Protein AF-A0A2P8DBH0-F1 (afdb_monomer_lite)

Organism: NCBI:txid1434707

Structure (mmCIF, N/CA/C/O backbone):
data_AF-A0A2P8DBH0-F1
#
_entry.id   AF-A0A2P8DBH0-F1
#
loop_
_atom_site.group_PDB
_atom_site.id
_atom_site.type_symbol
_atom_site.label_atom_id
_atom_site.label_alt_id
_atom_site.label_comp_id
_atom_site.label_asym_id
_atom_site.label_entity_id
_atom_site.label_seq_id
_atom_site.pdbx_PDB_ins_code
_atom_site.Cartn_x
_atom_site.Cartn_y
_atom_site.Cartn_z
_atom_site.occupancy
_atom_site.B_iso_or_equiv
_atom_site.auth_seq_id
_atom_site.auth_comp_id
_atom_site.auth_asym_id
_atom_site.auth_atom_id
_atom_site.pdbx_PDB_model_num
ATOM 1 N N . MET A 1 1 ? -21.046 -1.136 16.269 1.00 61.91 1 MET A N 1
ATOM 2 C CA . MET A 1 1 ? -20.871 0.325 16.460 1.00 61.91 1 MET A CA 1
ATOM 3 C C . MET A 1 1 ? -21.433 1.018 15.219 1.00 61.91 1 MET A C 1
ATOM 5 O O . MET A 1 1 ? -22.013 0.324 14.396 1.00 61.91 1 MET A O 1
ATOM 9 N N . ALA A 1 2 ? -21.383 2.347 15.083 1.00 77.12 2 ALA A N 1
ATOM 10 C CA . ALA A 1 2 ? -21.772 2.971 13.812 1.00 77.12 2 ALA A CA 1
ATOM 11 C C . ALA A 1 2 ? -20.607 2.856 12.820 1.00 77.12 2 ALA A C 1
ATOM 13 O O . ALA A 1 2 ? -19.476 3.164 13.187 1.00 77.12 2 ALA A O 1
ATOM 14 N N . THR A 1 3 ? -20.873 2.413 11.591 1.00 84.75 3 THR A N 1
ATOM 15 C CA . THR A 1 3 ? -19.857 2.336 10.535 1.00 84.75 3 THR A CA 1
ATOM 16 C C . THR A 1 3 ? -19.404 3.740 10.132 1.00 84.75 3 THR A C 1
ATOM 18 O O . THR A 1 3 ? -20.224 4.645 9.966 1.00 84.75 3 THR A O 1
ATOM 21 N N . GLN A 1 4 ? -18.097 3.916 9.976 1.00 89.94 4 GLN A N 1
ATOM 22 C CA . GLN A 1 4 ? -17.443 5.167 9.611 1.00 89.94 4 GLN A CA 1
ATOM 23 C C . GLN A 1 4 ? -16.652 4.985 8.315 1.00 89.94 4 GLN A C 1
ATOM 25 O O . GLN A 1 4 ? -16.355 3.863 7.899 1.00 89.94 4 GLN A O 1
ATOM 30 N N . TRP A 1 5 ? -16.310 6.097 7.670 1.00 90.94 5 TRP A N 1
ATOM 31 C CA . TRP A 1 5 ? -15.462 6.090 6.486 1.00 90.94 5 TRP A CA 1
ATOM 32 C C . TRP A 1 5 ? -14.021 6.395 6.868 1.00 90.94 5 TRP A C 1
ATOM 34 O O . TRP A 1 5 ? -13.747 7.292 7.663 1.00 90.94 5 TRP A O 1
ATOM 44 N N . PHE A 1 6 ? -13.103 5.656 6.264 1.00 91.62 6 PHE A N 1
ATOM 45 C CA . PHE A 1 6 ? -11.673 5.860 6.400 1.00 91.62 6 PHE A CA 1
ATOM 46 C C . PHE A 1 6 ? -11.060 6.015 5.016 1.00 91.62 6 PHE A C 1
ATOM 48 O O . PHE A 1 6 ? -11.374 5.254 4.098 1.00 91.62 6 PHE A O 1
ATOM 55 N N . LEU A 1 7 ? -10.162 6.984 4.879 1.00 91.81 7 LEU A N 1
ATOM 56 C CA . LEU A 1 7 ? -9.338 7.158 3.694 1.00 91.81 7 LEU A CA 1
ATOM 57 C C . LEU A 1 7 ? -7.997 6.459 3.904 1.00 91.81 7 LEU A C 1
ATOM 59 O O . LEU A 1 7 ? -7.323 6.695 4.910 1.00 91.81 7 LEU A O 1
ATOM 63 N N . SER A 1 8 ? -7.602 5.632 2.940 1.00 93.12 8 SER A N 1
ATOM 64 C CA . SER A 1 8 ? -6.314 4.947 2.924 1.00 93.12 8 SER A CA 1
ATOM 65 C C . SER A 1 8 ? -5.534 5.253 1.648 1.00 93.12 8 SER A C 1
ATOM 67 O O . SER A 1 8 ? -6.108 5.316 0.561 1.00 93.12 8 SER A O 1
ATOM 69 N N . GLU A 1 9 ? -4.219 5.423 1.787 1.00 94.06 9 GLU A N 1
ATOM 70 C CA . GLU A 1 9 ? -3.276 5.506 0.669 1.00 94.06 9 GLU A CA 1
ATOM 71 C C . GLU A 1 9 ? -2.555 4.169 0.506 1.00 94.06 9 GLU A C 1
ATOM 73 O O . GLU A 1 9 ? -1.735 3.790 1.342 1.00 94.06 9 GLU A O 1
ATOM 78 N N . LEU A 1 10 ? -2.855 3.457 -0.575 1.00 95.44 10 LEU A N 1
ATOM 79 C CA . LEU A 1 10 ? -2.182 2.219 -0.948 1.00 95.44 10 LEU A CA 1
ATOM 80 C C . LEU A 1 10 ? -1.011 2.557 -1.866 1.00 95.44 10 LEU A C 1
ATOM 82 O O . LEU A 1 10 ? -1.190 3.262 -2.859 1.00 95.44 10 LEU A O 1
ATOM 86 N N . ILE A 1 11 ? 0.181 2.062 -1.546 1.00 95.62 11 ILE A N 1
ATOM 87 C CA . ILE A 1 11 ? 1.393 2.362 -2.306 1.00 95.62 11 ILE A CA 1
ATOM 88 C C . ILE A 1 11 ? 1.899 1.083 -2.957 1.00 95.62 11 ILE A C 1
ATOM 90 O O . ILE A 1 11 ? 2.116 0.068 -2.294 1.00 95.62 11 ILE A O 1
ATOM 94 N N . PHE A 1 12 ? 2.131 1.156 -4.261 1.00 94.81 12 PHE A N 1
ATOM 95 C CA . PHE A 1 12 ? 2.665 0.078 -5.080 1.00 94.81 12 PHE A CA 1
ATOM 96 C C . PHE A 1 12 ? 3.985 0.508 -5.698 1.00 94.81 12 PHE A C 1
ATOM 98 O O . PHE A 1 12 ? 4.144 1.659 -6.104 1.00 94.81 12 PHE A O 1
ATOM 105 N N . ARG A 1 13 ? 4.931 -0.419 -5.794 1.00 93.88 13 ARG A N 1
ATOM 106 C CA . ARG A 1 13 ? 6.203 -0.222 -6.481 1.00 93.88 13 ARG A CA 1
ATOM 107 C C . ARG A 1 13 ? 6.175 -0.915 -7.835 1.00 93.88 13 ARG A C 1
ATOM 109 O O . ARG A 1 13 ? 5.689 -2.040 -7.952 1.00 93.88 13 ARG A O 1
ATOM 116 N N . ILE A 1 14 ? 6.731 -0.241 -8.836 1.00 90.81 14 ILE A N 1
ATOM 117 C CA . ILE A 1 14 ? 6.857 -0.768 -10.192 1.00 90.81 14 ILE A CA 1
ATOM 118 C C . ILE A 1 14 ? 8.235 -1.408 -10.362 1.00 90.81 14 ILE A C 1
ATOM 120 O O . ILE A 1 14 ? 9.263 -0.823 -10.010 1.00 90.81 14 ILE A O 1
ATOM 124 N N . HIS A 1 15 ? 8.256 -2.588 -10.960 1.00 89.38 15 HIS A N 1
ATOM 125 C CA . HIS A 1 15 ? 9.444 -3.295 -11.414 1.00 89.38 15 HIS A CA 1
ATOM 126 C C . HIS A 1 15 ? 9.367 -3.477 -12.932 1.00 89.38 15 HIS A C 1
ATOM 128 O O . HIS A 1 15 ? 8.283 -3.602 -13.507 1.00 89.38 15 HIS A O 1
ATOM 134 N N . ASP A 1 16 ? 10.519 -3.470 -13.597 1.00 86.75 16 ASP A N 1
ATOM 135 C CA . ASP A 1 16 ? 10.577 -3.775 -15.025 1.00 86.75 16 ASP A CA 1
ATOM 136 C C . ASP A 1 16 ? 10.287 -5.272 -15.293 1.00 86.75 16 ASP A C 1
ATOM 138 O O . ASP A 1 16 ? 10.270 -6.078 -14.356 1.00 86.75 16 ASP A O 1
ATOM 142 N N . PRO A 1 17 ? 10.080 -5.690 -16.557 1.00 84.69 17 PRO A N 1
ATOM 143 C CA . PRO A 1 17 ? 9.810 -7.094 -16.888 1.00 84.69 17 PRO A CA 1
ATOM 144 C C . PRO A 1 17 ? 10.911 -8.085 -16.479 1.00 84.69 17 PRO A C 1
ATOM 146 O O . PRO A 1 17 ? 10.664 -9.288 -16.455 1.00 84.69 17 PRO A O 1
ATOM 149 N N . SER A 1 18 ? 12.126 -7.609 -16.178 1.00 86.19 18 SER A N 1
ATOM 150 C CA . SER A 1 18 ? 13.229 -8.440 -15.681 1.00 86.19 18 SER A CA 1
ATOM 151 C C . SER A 1 18 ? 13.208 -8.618 -14.157 1.00 86.19 18 SER A C 1
ATOM 153 O O . SER A 1 18 ? 14.033 -9.351 -13.614 1.00 86.19 18 SER A O 1
ATOM 155 N N . GLY A 1 19 ? 12.266 -7.965 -13.465 1.00 81.81 19 GLY A N 1
ATOM 156 C CA . GLY A 1 19 ? 12.169 -7.943 -12.008 1.00 81.81 19 GLY A CA 1
ATOM 157 C C . GLY A 1 19 ? 13.090 -6.915 -11.353 1.00 81.81 19 GLY A C 1
ATOM 158 O O . GLY A 1 19 ? 13.288 -6.955 -10.139 1.00 81.81 19 GLY A O 1
ATOM 159 N N . LYS A 1 20 ? 13.678 -5.991 -12.124 1.00 86.25 20 LYS A N 1
ATOM 160 C CA . LYS A 1 20 ? 14.482 -4.910 -11.557 1.00 86.25 20 LYS A CA 1
ATOM 161 C C . LYS A 1 20 ? 13.560 -3.805 -11.068 1.00 86.25 20 LYS A C 1
ATOM 163 O O . LYS A 1 20 ? 12.789 -3.219 -11.830 1.00 86.25 20 LYS A O 1
ATOM 168 N N . ALA A 1 21 ? 13.709 -3.476 -9.794 1.00 84.81 21 ALA A N 1
ATOM 169 C CA . ALA A 1 21 ? 12.924 -2.433 -9.172 1.00 84.81 21 ALA A CA 1
ATOM 170 C C . ALA A 1 21 ? 13.204 -1.066 -9.802 1.00 84.81 21 ALA A C 1
ATOM 172 O O . ALA A 1 21 ? 14.352 -0.611 -9.860 1.00 84.81 21 ALA A O 1
ATOM 173 N N . LEU A 1 22 ? 12.140 -0.405 -10.252 1.00 88.44 22 LEU A N 1
ATOM 174 C CA . LEU A 1 22 ? 12.208 0.959 -10.743 1.00 88.44 22 LEU A CA 1
ATOM 175 C C . LEU A 1 22 ? 12.121 1.933 -9.568 1.00 88.44 22 LEU A C 1
ATOM 177 O O . LEU A 1 22 ? 11.730 1.600 -8.442 1.00 88.44 22 LEU A O 1
ATOM 181 N N . ASN A 1 23 ? 12.459 3.178 -9.870 1.00 90.94 23 ASN A N 1
ATOM 182 C CA . ASN A 1 23 ? 12.287 4.311 -8.975 1.00 90.94 23 ASN A CA 1
ATOM 183 C C . ASN A 1 23 ? 10.853 4.859 -8.988 1.00 90.94 23 ASN A C 1
ATOM 185 O O . ASN A 1 23 ? 10.626 5.995 -8.590 1.00 90.94 23 ASN A O 1
ATOM 189 N N . LYS A 1 24 ? 9.885 4.069 -9.463 1.00 91.62 24 LYS A N 1
ATOM 190 C CA . LYS A 1 24 ? 8.510 4.500 -9.700 1.00 91.62 24 LYS A CA 1
ATOM 191 C C . LYS A 1 24 ? 7.547 3.810 -8.755 1.00 91.62 24 LYS A C 1
ATOM 193 O O . LYS A 1 24 ? 7.630 2.599 -8.541 1.00 91.62 24 LYS A O 1
ATOM 198 N N . PHE A 1 25 ? 6.621 4.599 -8.238 1.00 93.31 25 PHE A N 1
ATOM 199 C CA . PHE A 1 25 ? 5.593 4.169 -7.311 1.00 93.31 25 PHE A CA 1
ATOM 200 C C . PHE A 1 25 ? 4.244 4.694 -7.771 1.00 93.31 25 PHE A C 1
ATOM 202 O O . PHE A 1 25 ? 4.161 5.790 -8.324 1.00 93.31 25 PHE A O 1
ATOM 209 N N . ILE A 1 26 ? 3.194 3.922 -7.524 1.00 91.69 26 ILE A N 1
ATOM 210 C CA . ILE A 1 26 ? 1.818 4.383 -7.656 1.00 91.69 26 ILE A CA 1
ATOM 211 C C . ILE A 1 26 ? 1.210 4.497 -6.276 1.00 91.69 26 ILE A C 1
ATOM 213 O O . ILE A 1 26 ? 1.310 3.578 -5.467 1.00 91.69 26 ILE A O 1
ATOM 217 N N . LYS A 1 27 ? 0.556 5.626 -6.040 1.00 93.12 27 LYS A N 1
ATOM 218 C CA . LYS A 1 27 ? -0.260 5.875 -4.862 1.00 93.12 27 LYS A CA 1
ATOM 219 C C . LYS A 1 27 ? -1.715 5.842 -5.274 1.00 93.12 27 LYS A C 1
ATOM 221 O O . LYS A 1 27 ? -2.088 6.537 -6.214 1.00 93.12 27 LYS A O 1
ATOM 226 N N . GLN A 1 28 ? -2.510 5.051 -4.575 1.00 92.38 28 GLN A N 1
ATOM 227 C CA . GLN A 1 28 ? -3.938 4.912 -4.807 1.00 92.38 28 GLN A CA 1
ATOM 228 C C . GLN A 1 28 ? -4.693 5.306 -3.545 1.00 92.38 28 GLN A C 1
ATOM 230 O O . GLN A 1 28 ? -4.541 4.674 -2.499 1.00 92.38 28 GLN A O 1
ATOM 235 N N . LEU A 1 29 ? -5.532 6.333 -3.642 1.00 91.12 29 LEU A N 1
ATOM 236 C CA . LEU A 1 29 ? -6.438 6.703 -2.560 1.00 91.12 29 LEU A CA 1
ATOM 237 C C . LEU A 1 29 ? -7.718 5.873 -2.646 1.00 91.12 29 LEU A C 1
ATOM 239 O O . LEU A 1 29 ? -8.370 5.822 -3.697 1.00 91.12 29 LEU A O 1
ATOM 243 N N . ARG A 1 30 ? -8.071 5.208 -1.545 1.00 89.38 30 ARG A N 1
ATOM 244 C CA . ARG A 1 30 ? -9.242 4.331 -1.444 1.00 89.38 30 ARG A CA 1
ATOM 245 C C . ARG A 1 30 ? -10.010 4.604 -0.162 1.00 89.38 30 ARG A C 1
ATOM 247 O O . ARG A 1 30 ? -9.421 4.738 0.910 1.00 89.38 30 ARG A O 1
ATOM 254 N N . LEU A 1 31 ? -11.330 4.636 -0.285 1.00 90.44 31 LEU A N 1
ATOM 255 C CA . LEU A 1 31 ? -12.221 4.655 0.863 1.00 90.44 31 LEU A CA 1
ATOM 256 C C . LEU A 1 31 ? -12.540 3.242 1.330 1.00 90.44 31 LEU A C 1
ATOM 258 O O . LEU A 1 31 ? -12.824 2.349 0.529 1.00 90.44 31 LEU A O 1
ATOM 262 N N . VAL A 1 32 ? -12.550 3.062 2.644 1.00 90.69 32 VAL A N 1
ATOM 263 C CA . VAL A 1 32 ? -13.024 1.845 3.298 1.00 90.69 32 VAL A CA 1
ATOM 264 C C . VAL A 1 32 ? -14.038 2.211 4.372 1.00 90.69 32 VAL A C 1
ATOM 266 O O . VAL A 1 32 ? -13.883 3.200 5.087 1.00 90.69 32 VAL A O 1
ATOM 269 N N . SER A 1 33 ? -15.105 1.424 4.455 1.00 91.31 33 SER A N 1
ATOM 270 C CA . SER A 1 33 ? -16.136 1.570 5.477 1.00 91.31 33 SER A CA 1
ATOM 271 C C . SER A 1 33 ? -15.889 0.526 6.557 1.00 91.31 33 SER A C 1
ATOM 273 O O . SER A 1 33 ? -15.777 -0.655 6.228 1.00 91.31 33 SER A O 1
ATOM 275 N N . ALA A 1 34 ? -15.754 0.951 7.809 1.00 92.94 34 ALA A N 1
ATOM 276 C CA . ALA A 1 34 ? -15.416 0.074 8.928 1.00 92.94 34 ALA A CA 1
ATOM 277 C C . ALA A 1 34 ? -15.960 0.629 10.248 1.00 92.94 34 ALA A C 1
ATOM 279 O O . ALA A 1 34 ? -16.243 1.822 10.360 1.00 92.94 34 ALA A O 1
ATOM 280 N N . GLU A 1 35 ? -16.092 -0.214 11.265 1.00 92.06 35 GLU A N 1
ATOM 281 C CA . GLU A 1 35 ? -16.455 0.224 12.615 1.00 92.06 35 GLU A CA 1
ATOM 282 C C . GLU A 1 35 ? -15.248 0.719 13.420 1.00 92.06 35 GLU A C 1
ATOM 284 O O . GLU A 1 35 ? -15.405 1.528 14.332 1.00 92.06 35 GLU A O 1
ATOM 289 N N . THR A 1 36 ? -14.047 0.232 13.098 1.00 91.69 36 THR A N 1
ATOM 290 C CA . THR A 1 36 ? -12.808 0.558 13.819 1.00 91.69 36 THR A CA 1
ATOM 291 C C . THR A 1 36 ? -11.656 0.825 12.858 1.00 91.69 36 THR A C 1
ATOM 293 O O . THR A 1 36 ? -11.641 0.334 11.731 1.00 91.69 36 THR A O 1
ATOM 296 N N . GLU A 1 37 ? -10.638 1.549 13.324 1.00 91.88 37 GLU A N 1
ATOM 297 C CA . GLU A 1 37 ? -9.415 1.796 12.550 1.00 91.88 37 GLU A CA 1
ATOM 298 C C . GLU A 1 37 ? -8.661 0.492 12.229 1.00 91.88 37 GLU A C 1
ATOM 300 O O . GLU A 1 37 ? -8.126 0.323 11.133 1.00 91.88 37 GLU A O 1
ATOM 305 N N . LYS A 1 38 ? -8.692 -0.482 13.149 1.00 93.62 38 LYS A N 1
ATOM 306 C CA . LYS A 1 38 ? -8.128 -1.821 12.937 1.00 93.62 38 LYS A CA 1
ATOM 307 C C . LYS A 1 38 ? -8.817 -2.564 11.798 1.00 93.62 38 LYS A C 1
ATOM 309 O O . LYS A 1 38 ? -8.144 -3.138 10.943 1.00 93.62 38 LYS A O 1
ATOM 314 N N . GLU A 1 39 ? -10.145 -2.557 11.786 1.00 94.50 39 GLU A N 1
ATOM 315 C CA . GLU A 1 39 ? -10.927 -3.155 10.706 1.00 94.50 39 GLU A CA 1
ATOM 316 C C . GLU A 1 39 ? -10.690 -2.413 9.385 1.00 94.50 39 GLU A C 1
ATOM 318 O O . GLU A 1 39 ? -10.454 -3.049 8.360 1.00 94.50 39 GLU A O 1
ATOM 323 N N . ALA A 1 40 ? -10.648 -1.077 9.412 1.00 94.12 40 ALA A N 1
ATOM 324 C CA . ALA A 1 40 ? -10.339 -0.261 8.242 1.00 94.12 40 ALA A CA 1
ATOM 325 C C . ALA A 1 40 ? -8.969 -0.622 7.643 1.00 94.12 40 ALA A C 1
ATOM 327 O O . ALA A 1 40 ? -8.843 -0.790 6.431 1.00 94.12 40 ALA A O 1
ATOM 328 N N . TYR A 1 41 ? -7.951 -0.810 8.486 1.00 95.19 41 TYR A N 1
ATOM 329 C CA . TYR A 1 41 ? -6.615 -1.224 8.062 1.00 95.19 41 TYR A CA 1
ATOM 330 C C . TYR A 1 41 ? -6.611 -2.623 7.439 1.00 95.19 41 TYR A C 1
ATOM 332 O O . TYR A 1 41 ? -6.020 -2.831 6.380 1.00 95.19 41 TYR A O 1
ATOM 340 N N . GLN A 1 42 ? -7.315 -3.580 8.049 1.00 95.56 42 GLN A N 1
ATOM 341 C CA . GLN A 1 42 ? -7.463 -4.925 7.486 1.00 95.56 42 GLN A CA 1
ATOM 342 C C . GLN A 1 42 ? -8.166 -4.894 6.124 1.00 95.56 42 GLN A C 1
ATOM 344 O O . GLN A 1 42 ? -7.708 -5.539 5.181 1.00 95.56 42 GLN A O 1
ATOM 349 N N . LEU A 1 43 ? -9.233 -4.104 5.988 1.00 95.75 43 LEU A N 1
ATOM 350 C CA . LEU A 1 43 ? -9.930 -3.919 4.716 1.00 95.75 43 LEU A CA 1
ATOM 351 C C . LEU A 1 43 ? -9.036 -3.249 3.669 1.00 95.75 43 LEU A C 1
ATOM 353 O O . LEU A 1 43 ? -9.043 -3.673 2.516 1.00 95.75 43 LEU A O 1
ATOM 357 N N . ALA A 1 44 ? -8.228 -2.259 4.053 1.00 95.25 44 ALA A N 1
ATOM 358 C CA . ALA A 1 44 ? -7.265 -1.620 3.159 1.00 95.25 44 ALA A CA 1
ATOM 359 C C . ALA A 1 44 ? -6.222 -2.620 2.628 1.00 95.25 44 ALA A C 1
ATOM 361 O O . ALA A 1 44 ? -5.928 -2.614 1.433 1.00 95.25 44 ALA A O 1
ATOM 362 N N . LEU A 1 45 ? -5.729 -3.540 3.466 1.00 96.19 45 LEU A N 1
ATOM 363 C CA . LEU A 1 45 ? -4.837 -4.624 3.031 1.00 96.19 45 LEU A CA 1
ATOM 364 C C . LEU A 1 45 ? -5.523 -5.592 2.056 1.00 96.19 45 LEU A C 1
ATOM 366 O O . LEU A 1 45 ? -4.925 -5.986 1.054 1.00 96.19 45 LEU A O 1
ATOM 370 N N . VAL A 1 46 ? -6.786 -5.948 2.307 1.00 96.38 46 VAL A N 1
ATOM 371 C CA . VAL A 1 46 ? -7.568 -6.784 1.379 1.00 96.38 46 VAL A CA 1
ATOM 372 C C . VAL A 1 46 ? -7.732 -6.081 0.030 1.00 96.38 46 VAL A C 1
ATOM 374 O O . VAL A 1 46 ? -7.519 -6.701 -1.013 1.00 96.38 46 VAL A O 1
ATOM 377 N N . ARG A 1 47 ? -8.048 -4.780 0.031 1.00 94.06 47 ARG A N 1
ATOM 378 C CA . ARG A 1 47 ? -8.136 -3.970 -1.195 1.00 94.06 47 ARG A CA 1
ATOM 379 C C . ARG A 1 47 ? -6.796 -3.903 -1.922 1.00 94.06 47 ARG A C 1
ATOM 381 O O . ARG A 1 47 ? -6.771 -4.089 -3.132 1.00 94.06 47 ARG A O 1
ATOM 388 N N . ALA A 1 48 ? -5.692 -3.718 -1.201 1.00 95.19 48 ALA A N 1
ATOM 389 C CA . ALA A 1 48 ? -4.357 -3.715 -1.788 1.00 95.19 48 ALA A CA 1
ATOM 390 C C . ALA A 1 48 ? -4.024 -5.034 -2.495 1.00 95.19 48 ALA A C 1
ATOM 392 O O . ALA A 1 48 ? -3.497 -5.004 -3.603 1.00 95.19 48 ALA A O 1
ATOM 393 N N . SER A 1 49 ? -4.377 -6.179 -1.901 1.00 95.19 49 SER A N 1
ATOM 394 C CA . SER A 1 49 ? -4.198 -7.487 -2.545 1.00 95.19 49 SER A CA 1
ATOM 395 C C . SER A 1 49 ? -5.028 -7.609 -3.822 1.00 95.19 49 SER A C 1
ATOM 397 O O . SER A 1 49 ? -4.510 -8.032 -4.848 1.00 95.19 49 SER A O 1
ATOM 399 N N . GLN A 1 50 ? -6.300 -7.201 -3.782 1.00 93.38 50 GLN A N 1
ATOM 400 C CA . GLN A 1 50 ? -7.184 -7.250 -4.951 1.00 93.38 50 GLN A CA 1
ATOM 401 C C . GLN A 1 50 ? -6.686 -6.350 -6.087 1.00 93.38 50 GLN A C 1
ATOM 403 O O . GLN A 1 50 ? -6.757 -6.732 -7.253 1.00 93.38 50 GLN A O 1
ATOM 408 N N . GLU A 1 51 ? -6.184 -5.157 -5.766 1.00 91.69 51 GLU A N 1
ATOM 409 C CA . GLU A 1 51 ? -5.604 -4.262 -6.769 1.00 91.69 51 GLU A CA 1
ATOM 410 C C . GLU A 1 51 ? -4.273 -4.784 -7.305 1.00 91.69 51 GLU A C 1
ATOM 412 O O . GLU A 1 51 ? -4.045 -4.729 -8.511 1.00 91.69 51 GLU A O 1
ATOM 417 N N . LEU A 1 52 ? -3.427 -5.368 -6.454 1.00 92.75 52 LEU A N 1
ATOM 418 C CA . LEU A 1 52 ? -2.192 -6.011 -6.894 1.00 92.75 52 LEU A CA 1
ATOM 419 C C . LEU A 1 52 ? -2.472 -7.141 -7.893 1.00 92.75 52 LEU A C 1
ATOM 421 O O . LEU A 1 52 ? -1.784 -7.250 -8.910 1.00 92.75 52 LEU A O 1
ATOM 425 N N . ASP A 1 53 ? -3.505 -7.945 -7.634 1.00 91.94 53 ASP A N 1
ATOM 426 C CA . ASP A 1 53 ? -3.943 -8.990 -8.556 1.00 91.94 53 ASP A CA 1
ATOM 427 C C . ASP A 1 53 ? -4.394 -8.388 -9.891 1.00 91.94 53 ASP A C 1
ATOM 429 O O . ASP A 1 53 ? -4.016 -8.892 -10.946 1.00 91.94 53 ASP A O 1
ATOM 433 N N . LYS A 1 54 ? -5.158 -7.289 -9.891 1.00 89.19 54 LYS A N 1
ATOM 434 C CA . LYS A 1 54 ? -5.568 -6.616 -11.137 1.00 89.19 54 LYS A CA 1
ATOM 435 C C . LYS A 1 54 ? -4.379 -6.049 -11.911 1.00 89.19 54 LYS A C 1
ATOM 437 O O . LYS A 1 54 ? -4.319 -6.229 -13.123 1.00 89.19 54 LYS A O 1
ATOM 442 N N . LEU A 1 55 ? -3.438 -5.397 -11.226 1.00 87.19 55 LEU A N 1
ATOM 443 C CA . LEU A 1 55 ? -2.246 -4.794 -11.834 1.00 87.19 55 LEU A CA 1
ATOM 444 C C . LEU A 1 55 ? -1.327 -5.843 -12.471 1.00 87.19 55 LEU A C 1
ATOM 446 O O . LEU A 1 55 ? -0.752 -5.602 -13.528 1.00 87.19 55 LEU A O 1
ATOM 450 N N . ASN A 1 56 ? -1.225 -7.029 -11.871 1.00 85.88 56 ASN A N 1
ATOM 451 C CA . ASN A 1 56 ? -0.429 -8.133 -12.412 1.00 85.88 56 ASN A CA 1
ATOM 452 C C . ASN A 1 56 ? -1.187 -8.995 -13.445 1.00 85.88 56 ASN A C 1
ATOM 454 O O . ASN A 1 56 ? -0.632 -9.961 -13.979 1.00 85.88 56 ASN A O 1
ATOM 458 N N . ASN A 1 57 ? -2.436 -8.644 -13.767 1.00 84.62 57 ASN A N 1
ATOM 459 C CA . ASN A 1 57 ? -3.257 -9.297 -14.782 1.00 84.62 57 ASN A CA 1
ATOM 460 C C . ASN A 1 57 ? -3.467 -8.395 -16.017 1.00 84.62 57 ASN A C 1
ATOM 462 O O . ASN A 1 57 ? -3.273 -7.179 -15.961 1.00 84.62 57 ASN A O 1
ATOM 466 N N . PRO A 1 58 ? -3.850 -8.963 -17.179 1.00 75.44 58 PRO A N 1
ATOM 467 C CA . PRO A 1 58 ? -4.172 -8.166 -18.361 1.00 75.44 58 PRO A CA 1
ATOM 468 C C . PRO A 1 58 ? -5.266 -7.122 -18.062 1.00 75.44 58 PRO A C 1
ATOM 470 O O . PRO A 1 58 ? -6.242 -7.459 -17.391 1.00 75.44 58 PRO A O 1
ATOM 473 N N . PRO A 1 59 ? -5.149 -5.882 -18.576 1.00 72.06 59 PRO A N 1
ATOM 474 C CA . PRO A 1 59 ? -4.190 -5.413 -19.584 1.00 72.06 59 PRO A CA 1
ATOM 475 C C . PRO A 1 59 ? -2.848 -4.885 -19.034 1.00 72.06 59 PRO A C 1
ATOM 477 O O . PRO A 1 59 ? -2.016 -4.456 -19.823 1.00 72.06 59 PRO A O 1
ATOM 480 N N . TYR A 1 60 ? -2.605 -4.912 -17.720 1.00 70.62 60 TYR A N 1
ATOM 481 C CA . TYR A 1 60 ? -1.480 -4.209 -17.071 1.00 70.62 60 TYR A CA 1
ATOM 482 C C . TYR A 1 60 ? -0.214 -5.063 -16.855 1.00 70.62 60 TYR A C 1
ATOM 484 O O . TYR A 1 60 ? 0.737 -4.626 -16.208 1.00 70.62 60 TYR A O 1
ATOM 492 N N . LYS A 1 61 ? -0.176 -6.262 -17.451 1.00 72.88 61 LYS A N 1
ATOM 493 C CA . LYS A 1 61 ? 0.859 -7.300 -17.266 1.00 72.88 61 LYS A CA 1
ATOM 494 C C . LYS A 1 61 ? 2.255 -6.936 -17.809 1.00 72.88 61 LYS A C 1
ATOM 496 O O . LYS A 1 61 ? 3.203 -7.695 -17.624 1.00 72.88 61 LYS A O 1
ATOM 501 N N . ASP A 1 62 ? 2.401 -5.795 -18.476 1.00 80.62 62 ASP A N 1
ATOM 502 C CA . ASP A 1 62 ? 3.677 -5.365 -19.062 1.00 80.62 62 ASP A CA 1
ATOM 503 C C . ASP A 1 62 ? 4.705 -4.910 -18.014 1.00 80.62 62 ASP A C 1
ATOM 505 O O . ASP A 1 62 ? 5.874 -4.708 -18.339 1.00 80.62 62 ASP A O 1
ATOM 509 N N . MET A 1 63 ? 4.291 -4.742 -16.757 1.00 83.06 63 MET A N 1
ATOM 510 C CA . MET A 1 63 ? 5.167 -4.425 -15.631 1.00 83.06 63 MET A CA 1
ATOM 511 C C . MET A 1 63 ? 4.870 -5.358 -14.463 1.00 83.06 63 MET A C 1
ATOM 513 O O . MET A 1 63 ? 3.764 -5.883 -14.337 1.00 83.06 63 MET A O 1
ATOM 517 N N . ILE A 1 64 ? 5.869 -5.561 -13.609 1.00 88.44 64 ILE A N 1
ATOM 518 C CA . ILE A 1 64 ? 5.702 -6.326 -12.376 1.00 88.44 64 ILE A CA 1
ATOM 519 C C . ILE A 1 64 ? 5.388 -5.333 -11.262 1.00 88.44 64 ILE A C 1
ATOM 521 O O . ILE A 1 64 ? 6.110 -4.355 -11.062 1.00 88.44 64 ILE A O 1
ATOM 525 N N . TRP A 1 65 ? 4.313 -5.591 -10.530 1.00 91.31 65 TRP A N 1
ATOM 526 C CA . TRP A 1 65 ? 3.865 -4.739 -9.438 1.00 91.31 65 TRP A CA 1
ATOM 527 C C . TRP A 1 65 ? 4.095 -5.425 -8.102 1.00 91.31 65 TRP A C 1
ATOM 529 O O . TRP A 1 65 ? 3.889 -6.631 -7.962 1.00 91.31 65 TRP A O 1
ATOM 539 N N . GLU A 1 66 ? 4.483 -4.636 -7.109 1.00 93.81 66 GLU A N 1
ATOM 540 C CA . GLU A 1 66 ? 4.640 -5.063 -5.724 1.00 93.81 66 GLU A CA 1
ATOM 541 C C . GLU A 1 66 ? 3.859 -4.114 -4.819 1.00 93.81 66 GLU A C 1
ATOM 543 O O . GLU A 1 66 ? 3.926 -2.894 -4.978 1.00 93.81 66 GLU A O 1
ATOM 548 N N . PHE A 1 67 ? 3.138 -4.656 -3.841 1.00 95.81 67 PHE A N 1
ATOM 549 C CA . PHE A 1 67 ? 2.568 -3.827 -2.789 1.00 95.81 67 PHE A CA 1
ATOM 550 C C . PHE A 1 67 ? 3.673 -3.363 -1.833 1.00 95.81 67 PHE A C 1
ATOM 552 O O . PHE A 1 67 ? 4.324 -4.178 -1.184 1.00 95.81 67 PHE A O 1
ATOM 559 N N . ALA A 1 68 ? 3.883 -2.050 -1.749 1.00 95.56 68 ALA A N 1
ATOM 560 C CA . ALA A 1 68 ? 4.949 -1.450 -0.953 1.00 95.56 68 ALA A CA 1
ATOM 561 C C . ALA A 1 68 ? 4.499 -1.096 0.475 1.00 95.56 68 ALA A C 1
ATOM 563 O O . ALA A 1 68 ? 5.331 -1.046 1.381 1.00 95.56 68 ALA A O 1
ATOM 564 N N . GLY A 1 69 ? 3.202 -0.845 0.685 1.00 96.06 69 GLY A N 1
ATOM 565 C CA . GLY A 1 69 ? 2.631 -0.590 2.007 1.00 96.06 69 GLY A CA 1
ATOM 566 C C . GLY A 1 69 ? 1.473 0.404 2.001 1.00 96.06 69 GLY A C 1
ATOM 567 O O . GLY A 1 69 ? 1.018 0.862 0.952 1.00 96.06 69 GLY A O 1
ATOM 568 N N . ILE A 1 70 ? 1.009 0.752 3.201 1.00 95.88 70 ILE A N 1
ATOM 569 C CA . ILE A 1 70 ? -0.007 1.786 3.416 1.00 95.88 70 ILE A CA 1
ATOM 570 C C . ILE A 1 70 ? 0.698 3.092 3.797 1.00 95.88 70 ILE A C 1
ATOM 572 O O . ILE A 1 70 ? 1.504 3.121 4.727 1.00 95.88 70 ILE A O 1
ATOM 576 N N . GLY A 1 71 ? 0.431 4.169 3.061 1.00 93.81 71 GLY A N 1
ATOM 577 C CA . GLY A 1 71 ? 1.012 5.491 3.305 1.00 93.81 71 GLY A CA 1
ATOM 578 C C . GLY A 1 71 ? 0.378 6.199 4.497 1.00 93.81 71 GLY A C 1
ATOM 579 O O . GLY A 1 71 ? 1.085 6.787 5.318 1.00 93.81 71 GLY A O 1
ATOM 580 N N . PHE A 1 72 ? -0.946 6.088 4.615 1.00 92.88 72 PHE A N 1
ATOM 581 C CA . PHE A 1 72 ? -1.723 6.498 5.778 1.00 92.88 72 PHE A CA 1
ATOM 582 C C . PHE A 1 72 ? -3.073 5.776 5.821 1.00 92.88 72 PHE A C 1
ATOM 584 O O . PHE A 1 72 ? -3.565 5.265 4.809 1.00 92.88 72 PHE A O 1
ATOM 591 N N . ILE A 1 73 ? -3.688 5.795 7.000 1.00 92.50 73 ILE A N 1
ATOM 592 C CA . ILE A 1 73 ? -5.109 5.540 7.202 1.00 92.50 73 ILE A CA 1
ATOM 593 C C . ILE A 1 73 ? -5.644 6.624 8.135 1.00 92.50 73 ILE A C 1
ATOM 595 O O . ILE A 1 73 ? -4.997 6.959 9.123 1.00 92.50 73 ILE A O 1
ATOM 599 N N . LYS A 1 74 ? -6.769 7.246 7.787 1.00 90.50 74 LYS A N 1
ATOM 600 C CA . LYS A 1 74 ? -7.397 8.274 8.625 1.00 90.50 74 LYS A CA 1
ATOM 601 C C . LYS A 1 74 ? -8.908 8.168 8.532 1.00 90.50 74 LYS A C 1
ATOM 603 O O . LYS A 1 74 ? -9.437 7.886 7.458 1.00 90.50 74 LYS A O 1
ATOM 608 N N . ASN A 1 75 ? -9.599 8.412 9.638 1.00 90.06 75 ASN A N 1
ATOM 609 C CA . ASN A 1 75 ? -11.040 8.625 9.598 1.00 90.06 75 ASN A CA 1
ATOM 610 C C . ASN A 1 75 ? -11.344 9.872 8.751 1.00 90.06 75 ASN A C 1
ATOM 612 O O . ASN A 1 75 ? -10.597 10.855 8.805 1.00 90.06 75 ASN A O 1
ATOM 616 N N . THR A 1 76 ? -12.409 9.817 7.957 1.00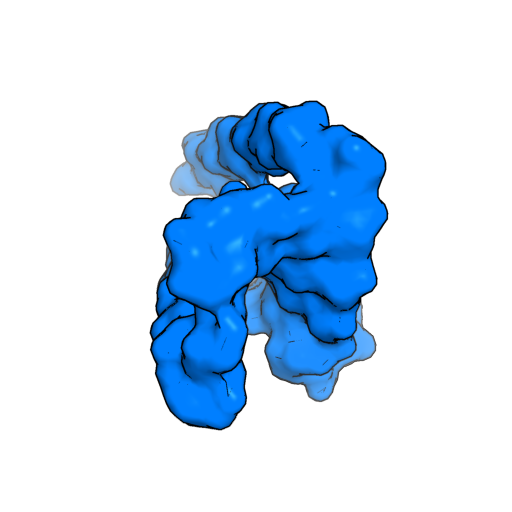 84.75 76 THR A N 1
ATOM 617 C CA . THR A 1 76 ? -12.891 10.969 7.205 1.00 84.75 76 THR A CA 1
ATOM 618 C C . THR A 1 76 ? -14.386 11.181 7.396 1.00 84.75 76 THR A C 1
ATOM 620 O O . THR A 1 76 ? -15.226 10.329 7.086 1.00 84.75 76 THR A O 1
ATOM 623 N N . ASP A 1 77 ? -14.722 12.374 7.877 1.00 74.94 77 ASP A N 1
ATOM 624 C CA . ASP A 1 77 ? -16.096 12.857 7.917 1.00 74.94 77 ASP A CA 1
ATOM 625 C C . ASP A 1 77 ? -16.494 13.623 6.654 1.00 74.94 77 ASP A C 1
ATOM 627 O O . ASP A 1 77 ? -17.684 13.899 6.463 1.00 74.94 77 ASP A O 1
ATOM 631 N N . ASP A 1 78 ? -15.537 13.875 5.761 1.00 68.25 78 ASP A N 1
ATOM 632 C CA . ASP A 1 78 ? -15.715 14.702 4.578 1.00 68.25 78 ASP A CA 1
ATOM 633 C C . ASP A 1 78 ? -16.668 14.042 3.568 1.00 68.25 78 ASP A C 1
ATOM 635 O O . ASP A 1 78 ? -16.459 12.915 3.111 1.00 68.25 78 ASP A O 1
ATOM 639 N N . GLN A 1 79 ? -17.760 14.736 3.241 1.00 59.22 79 GLN A N 1
ATOM 640 C CA . GLN A 1 79 ? -18.757 14.252 2.286 1.00 59.22 79 GLN A CA 1
ATOM 641 C C . GLN A 1 79 ? -18.240 14.262 0.842 1.00 59.22 79 GLN A C 1
ATOM 643 O O . GLN A 1 79 ? -18.700 13.449 0.036 1.00 59.22 79 GLN A O 1
ATOM 648 N N . GLU A 1 80 ? -17.274 15.126 0.517 1.00 59.66 80 GLU A N 1
ATOM 649 C CA . GLU A 1 80 ? -16.651 15.156 -0.810 1.00 59.66 80 GLU A CA 1
ATOM 650 C C . GLU A 1 80 ? -15.738 13.944 -1.008 1.00 59.66 80 GLU A C 1
ATOM 652 O O . GLU A 1 80 ? -15.811 13.283 -2.044 1.00 59.66 80 GLU A O 1
ATOM 657 N N . GLU A 1 81 ? -14.965 13.562 0.016 1.00 58.62 81 GLU A N 1
ATOM 658 C CA . GLU A 1 81 ? -14.166 12.333 -0.041 1.00 58.62 81 GLU A CA 1
ATOM 659 C C . GLU A 1 81 ? -15.092 11.108 -0.213 1.00 58.62 81 GLU A C 1
ATOM 661 O O . GLU A 1 81 ? -14.838 10.276 -1.082 1.00 58.62 81 GLU A O 1
ATOM 666 N N . LYS A 1 82 ? -16.226 11.051 0.513 1.00 55.53 82 LYS A N 1
ATOM 667 C CA . LYS A 1 82 ? -17.219 9.943 0.519 1.00 55.53 82 LYS A CA 1
ATOM 668 C C . LYS A 1 82 ? -17.928 9.656 -0.808 1.00 55.53 82 LYS A C 1
ATOM 670 O O . LYS A 1 82 ? -18.503 8.578 -0.950 1.00 55.53 82 LYS A O 1
ATOM 675 N N . THR A 1 83 ? -17.937 10.582 -1.763 1.00 53.34 83 THR A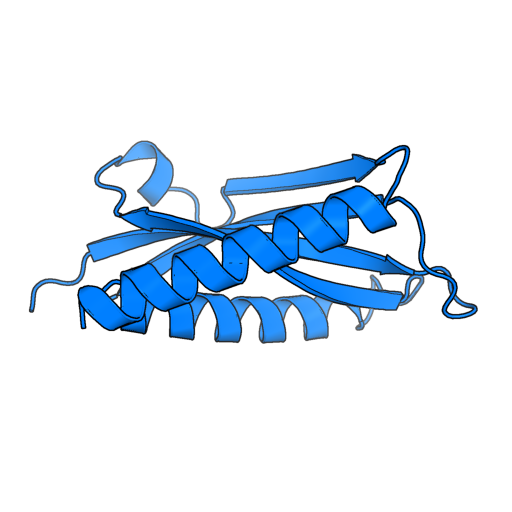 N 1
ATOM 676 C CA . THR A 1 83 ? -18.669 10.416 -3.036 1.00 53.34 83 THR A CA 1
ATOM 677 C C . THR A 1 83 ? -17.830 9.796 -4.156 1.00 53.34 83 THR A C 1
ATOM 679 O O . THR A 1 83 ? -18.377 9.480 -5.213 1.00 53.34 83 THR A O 1
ATOM 682 N N . THR A 1 84 ? -16.538 9.534 -3.921 1.00 52.06 84 THR A N 1
ATOM 683 C CA . THR A 1 84 ? -15.635 8.978 -4.939 1.00 52.06 84 THR A CA 1
ATOM 684 C C . THR A 1 84 ? -14.967 7.689 -4.436 1.00 52.06 84 THR A C 1
ATOM 686 O O . THR A 1 84 ? -14.075 7.727 -3.598 1.00 52.06 84 THR A O 1
ATOM 689 N N . GLU A 1 85 ? -15.361 6.515 -4.951 1.00 51.94 85 GLU A N 1
ATOM 690 C CA . GLU A 1 85 ? -14.742 5.222 -4.568 1.00 51.94 85 GLU A CA 1
ATOM 691 C C . GLU A 1 85 ? -13.267 5.096 -5.005 1.00 51.94 85 GLU A C 1
ATOM 693 O O . GLU A 1 85 ? -12.505 4.317 -4.429 1.00 51.94 85 GLU A O 1
ATOM 698 N N . HIS A 1 86 ? -12.860 5.866 -6.017 1.00 55.56 86 HIS A N 1
ATOM 699 C CA . HIS A 1 86 ? -11.502 5.922 -6.557 1.00 55.56 86 HIS A CA 1
ATOM 700 C C . HIS A 1 86 ? -11.069 7.379 -6.579 1.00 55.56 86 HIS A C 1
ATOM 702 O O . HIS A 1 86 ? -11.318 8.080 -7.555 1.00 55.56 86 HIS A O 1
ATOM 708 N N . LEU A 1 87 ? -10.497 7.854 -5.474 1.00 58.66 87 LEU A N 1
ATOM 709 C CA . LEU A 1 87 ? -10.218 9.277 -5.334 1.00 58.66 87 LEU A CA 1
ATOM 710 C C . LEU A 1 87 ? -9.139 9.699 -6.330 1.00 58.66 87 LEU A C 1
ATOM 712 O O . LEU A 1 87 ? -9.430 10.513 -7.196 1.00 58.66 87 LEU A O 1
ATOM 716 N N . PHE A 1 88 ? -7.940 9.108 -6.279 1.00 63.69 88 PHE A N 1
ATOM 717 C CA . PHE A 1 88 ? -6.845 9.450 -7.193 1.00 63.69 88 PHE A CA 1
ATOM 718 C C . PHE A 1 88 ? -5.819 8.318 -7.292 1.00 63.69 88 PHE A C 1
ATOM 720 O O . PHE A 1 88 ? -5.528 7.660 -6.290 1.00 63.69 88 PHE A O 1
ATOM 727 N N . ASP A 1 89 ? -5.242 8.158 -8.484 1.00 76.31 89 ASP A N 1
ATOM 728 C CA . ASP A 1 89 ? -4.050 7.350 -8.723 1.00 76.31 89 ASP A CA 1
ATOM 729 C C . ASP A 1 89 ? -2.925 8.289 -9.197 1.00 76.31 89 ASP A C 1
ATOM 731 O O . ASP A 1 89 ? -3.055 8.955 -10.227 1.00 76.31 89 ASP A O 1
ATOM 735 N N . THR A 1 90 ? -1.822 8.353 -8.451 1.00 84.69 90 THR A N 1
ATOM 736 C CA . THR A 1 90 ? -0.674 9.217 -8.772 1.00 84.69 90 THR A CA 1
ATOM 737 C C . THR A 1 90 ? 0.568 8.367 -8.969 1.00 84.69 90 THR A C 1
ATOM 739 O O . THR A 1 90 ? 0.952 7.614 -8.075 1.00 84.69 90 THR A O 1
ATOM 742 N N . ILE A 1 91 ? 1.218 8.507 -10.127 1.00 84.94 91 ILE A N 1
ATOM 743 C CA . ILE A 1 91 ? 2.530 7.907 -10.381 1.00 84.94 91 ILE A CA 1
ATOM 744 C C . ILE A 1 91 ? 3.608 8.911 -9.990 1.00 84.94 91 ILE A C 1
ATOM 746 O O . ILE A 1 91 ? 3.634 10.029 -10.502 1.00 84.94 91 ILE A O 1
ATOM 750 N N . GLU A 1 92 ? 4.522 8.499 -9.122 1.00 89.69 92 GLU A N 1
ATOM 751 C CA . GLU A 1 92 ? 5.642 9.318 -8.673 1.00 89.69 92 GLU A CA 1
ATOM 752 C C . GLU A 1 92 ? 6.968 8.598 -8.901 1.00 89.69 92 GLU A C 1
ATOM 754 O O . GLU A 1 92 ? 7.092 7.391 -8.677 1.00 89.69 92 GLU A O 1
ATOM 759 N N . GLU A 1 93 ? 7.973 9.355 -9.336 1.00 90.25 93 GLU A N 1
ATOM 760 C CA . GLU A 1 93 ? 9.344 8.879 -9.470 1.00 90.25 93 GLU A CA 1
ATOM 761 C C . GLU A 1 93 ? 10.212 9.484 -8.366 1.00 90.25 93 GLU A C 1
ATOM 763 O O . GLU A 1 93 ? 10.247 10.700 -8.175 1.00 90.25 93 GLU A O 1
ATOM 768 N N . TYR A 1 94 ? 10.908 8.626 -7.628 1.00 88.50 94 TYR A N 1
ATOM 769 C CA . TYR A 1 94 ? 11.735 9.007 -6.492 1.00 88.50 94 TYR A CA 1
ATOM 770 C C . TYR A 1 94 ? 13.217 8.889 -6.856 1.00 88.50 94 TYR A C 1
ATOM 772 O O . TYR A 1 94 ? 13.641 7.825 -7.302 1.00 88.50 94 TYR A O 1
ATOM 780 N N . PRO A 1 95 ? 14.045 9.919 -6.609 1.00 86.94 95 PRO A N 1
ATOM 781 C CA . PRO A 1 95 ? 15.483 9.854 -6.887 1.00 86.94 95 PRO A CA 1
ATOM 782 C C . PRO A 1 95 ? 16.188 8.697 -6.164 1.00 86.94 95 PRO A C 1
ATOM 784 O O . PRO A 1 95 ? 17.096 8.079 -6.716 1.00 86.94 95 PRO A O 1
ATOM 787 N N . ASP A 1 96 ? 15.733 8.389 -4.947 1.00 90.94 96 ASP A N 1
ATOM 788 C CA . ASP A 1 96 ? 16.209 7.279 -4.127 1.00 90.94 96 ASP A CA 1
ATOM 789 C C . ASP A 1 96 ? 15.019 6.445 -3.631 1.00 90.94 96 ASP A C 1
ATOM 791 O O . ASP A 1 96 ? 14.383 6.740 -2.613 1.00 90.94 96 ASP A O 1
ATOM 795 N N . ALA A 1 97 ? 14.709 5.379 -4.369 1.00 90.62 97 ALA A N 1
ATOM 796 C CA . ALA A 1 97 ? 13.657 4.443 -3.992 1.00 90.62 97 ALA A CA 1
ATOM 797 C C . ALA A 1 97 ? 13.965 3.688 -2.691 1.00 90.62 97 ALA A C 1
ATOM 7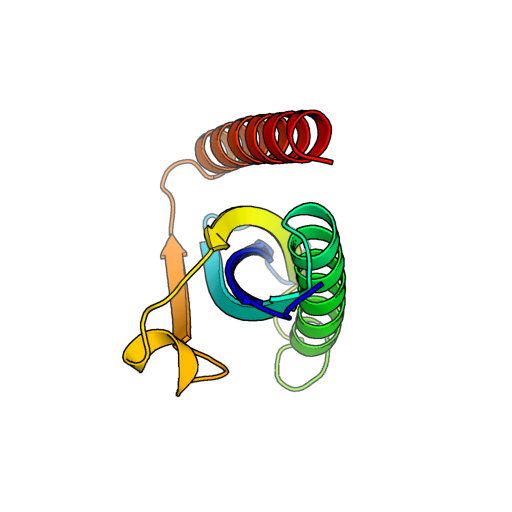99 O O . ALA A 1 97 ? 13.038 3.291 -1.988 1.00 90.62 97 ALA A O 1
ATOM 800 N N . GLY A 1 98 ? 15.242 3.488 -2.348 1.00 91.25 98 GLY A N 1
ATOM 801 C CA . GLY A 1 98 ? 15.638 2.828 -1.104 1.00 91.25 98 GLY A CA 1
ATOM 802 C C . GLY A 1 98 ? 15.299 3.686 0.112 1.00 91.25 98 GLY A C 1
ATOM 803 O O . GLY A 1 98 ? 14.687 3.202 1.067 1.00 91.25 98 GLY A O 1
ATOM 804 N N . ALA A 1 99 ? 15.623 4.978 0.054 1.00 93.31 99 ALA A N 1
ATOM 805 C CA . ALA A 1 99 ? 15.243 5.941 1.083 1.00 93.31 99 ALA A CA 1
ATOM 806 C C . ALA A 1 99 ? 13.718 6.034 1.241 1.00 93.31 99 ALA A C 1
ATOM 808 O O . ALA A 1 99 ? 13.222 6.001 2.370 1.00 93.31 99 ALA A O 1
ATOM 809 N N . TYR A 1 100 ? 12.970 6.082 0.134 1.00 94.19 100 TYR A N 1
ATOM 810 C CA . TYR A 1 100 ? 11.507 6.114 0.183 1.00 94.19 100 TYR A CA 1
ATOM 811 C C . TYR A 1 100 ? 10.913 4.843 0.807 1.00 94.19 100 TYR A C 1
ATOM 813 O O . TYR A 1 100 ? 10.079 4.940 1.706 1.00 94.19 100 TYR A O 1
ATOM 821 N N . MET A 1 101 ? 11.397 3.655 0.427 1.00 94.88 101 MET A N 1
ATOM 822 C CA . MET A 1 101 ? 10.961 2.387 1.031 1.00 94.88 101 MET A CA 1
ATOM 823 C C . MET A 1 101 ? 11.260 2.322 2.533 1.00 94.88 101 MET A C 1
ATOM 825 O O . MET A 1 101 ? 10.424 1.860 3.307 1.00 94.88 101 MET A O 1
ATOM 829 N N . ASN A 1 102 ? 12.417 2.826 2.972 1.00 95.50 102 ASN A N 1
ATOM 830 C CA . ASN A 1 102 ? 12.746 2.899 4.397 1.00 95.50 102 ASN A CA 1
ATOM 831 C C . ASN A 1 102 ? 11.787 3.826 5.156 1.00 95.50 102 ASN A C 1
ATOM 833 O O . ASN A 1 102 ? 11.318 3.472 6.237 1.00 95.50 102 ASN A O 1
ATOM 837 N N . GLN A 1 103 ? 11.463 4.991 4.588 1.00 95.00 103 GLN A N 1
ATOM 838 C CA . GLN A 1 103 ? 10.470 5.901 5.167 1.00 95.00 103 GLN A CA 1
ATOM 839 C C . GLN A 1 103 ? 9.083 5.263 5.225 1.00 95.00 103 GLN A C 1
ATOM 841 O O . GLN A 1 103 ? 8.407 5.363 6.248 1.00 95.00 103 GLN A O 1
ATOM 846 N N . LEU A 1 104 ? 8.670 4.582 4.155 1.00 94.94 104 LEU A N 1
ATOM 847 C CA . LEU A 1 104 ? 7.387 3.895 4.094 1.00 94.94 104 LEU A CA 1
ATOM 848 C C . LEU A 1 104 ? 7.296 2.776 5.135 1.00 94.94 104 LEU A C 1
ATOM 850 O O . LEU A 1 104 ? 6.280 2.671 5.821 1.00 94.94 104 LEU A O 1
ATOM 854 N N . ARG A 1 105 ? 8.365 1.994 5.322 1.00 95.25 105 ARG A N 1
ATOM 855 C CA . ARG A 1 105 ? 8.427 0.961 6.365 1.00 95.25 105 ARG A CA 1
ATOM 856 C C . ARG A 1 105 ? 8.239 1.558 7.758 1.00 95.25 105 ARG A C 1
ATOM 858 O O . ARG A 1 105 ? 7.368 1.100 8.488 1.00 95.25 105 ARG A O 1
ATOM 865 N N . MET A 1 106 ? 8.980 2.619 8.091 1.00 96.00 106 MET A N 1
ATOM 866 C CA . MET A 1 106 ? 8.835 3.302 9.385 1.00 96.00 106 MET A CA 1
ATOM 867 C C . MET A 1 106 ? 7.412 3.836 9.596 1.00 96.00 106 MET A C 1
ATOM 869 O O . MET A 1 106 ? 6.865 3.721 10.688 1.00 96.00 106 MET A O 1
ATOM 873 N N . ARG A 1 107 ? 6.773 4.384 8.554 1.00 94.56 107 ARG A N 1
ATOM 874 C CA . ARG A 1 107 ? 5.369 4.823 8.635 1.00 94.56 107 ARG A CA 1
ATOM 875 C C . ARG A 1 107 ? 4.417 3.662 8.899 1.00 94.56 107 ARG A C 1
ATOM 877 O O . ARG A 1 107 ? 3.542 3.792 9.745 1.00 94.56 107 ARG A O 1
ATOM 884 N N . ASN A 1 108 ? 4.595 2.536 8.211 1.00 94.44 108 ASN A N 1
ATOM 885 C CA . ASN A 1 108 ? 3.755 1.355 8.415 1.00 94.44 108 ASN A CA 1
ATOM 886 C C . ASN A 1 108 ? 3.899 0.798 9.837 1.00 94.44 108 ASN A C 1
ATOM 888 O O . ASN A 1 108 ? 2.891 0.453 10.446 1.00 94.44 108 ASN A O 1
ATOM 892 N N . GLU A 1 109 ? 5.114 0.777 10.392 1.00 94.88 109 GLU A N 1
ATOM 893 C CA . GLU A 1 109 ? 5.351 0.406 11.795 1.00 94.88 109 GLU A CA 1
ATOM 894 C C . GLU A 1 109 ? 4.591 1.335 12.755 1.00 94.88 109 GLU A C 1
ATOM 896 O O . GLU A 1 109 ? 3.897 0.857 13.651 1.00 94.88 109 GLU A O 1
ATOM 901 N N . VAL A 1 110 ? 4.645 2.655 12.535 1.00 94.12 110 VAL A N 1
ATOM 902 C CA . VAL A 1 110 ? 3.903 3.637 13.348 1.00 94.12 110 VAL A CA 1
ATOM 903 C C . VAL A 1 110 ? 2.390 3.436 13.241 1.00 94.12 110 VAL A C 1
ATOM 905 O O . VAL A 1 110 ? 1.716 3.421 14.268 1.00 94.12 110 VAL A O 1
ATOM 908 N N . ILE A 1 111 ? 1.858 3.237 12.032 1.00 93.19 111 ILE A N 1
ATOM 909 C CA . I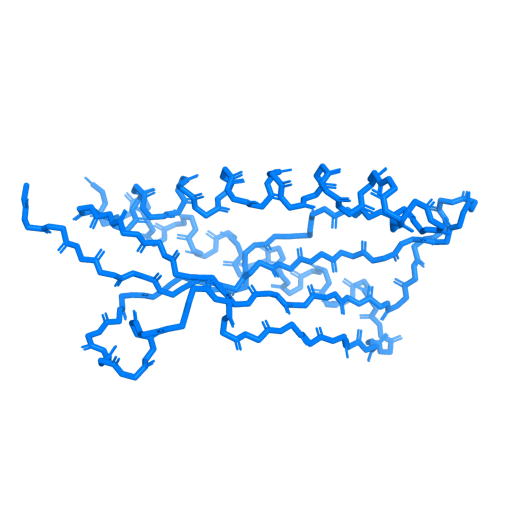LE A 1 111 ? 0.426 2.980 11.804 1.00 93.19 111 ILE A CA 1
ATOM 910 C C . ILE A 1 111 ? -0.012 1.722 12.563 1.00 93.19 111 ILE A C 1
ATOM 912 O O . ILE A 1 111 ? -1.004 1.743 13.286 1.00 93.19 111 ILE A O 1
ATOM 916 N N . GLN A 1 112 ? 0.752 0.634 12.459 1.00 92.25 112 GLN A N 1
ATOM 917 C CA . GLN A 1 112 ? 0.445 -0.611 13.165 1.00 92.25 112 GLN A C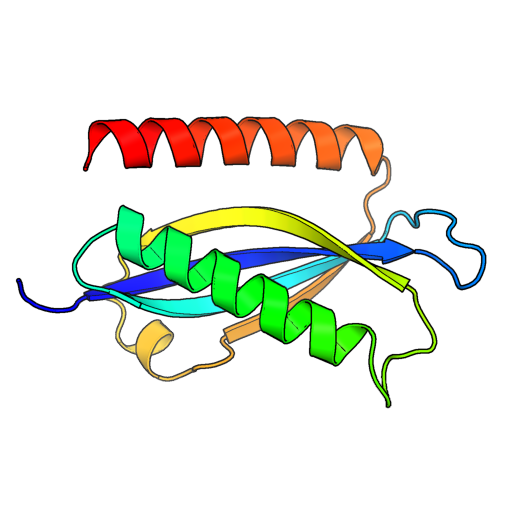A 1
ATOM 918 C C . GLN A 1 112 ? 0.497 -0.442 14.687 1.00 92.25 112 GLN A C 1
ATOM 920 O O . GLN A 1 112 ? -0.365 -0.977 15.384 1.00 92.25 112 GLN A O 1
ATOM 925 N N . MET A 1 113 ? 1.463 0.321 15.211 1.00 92.81 113 MET A N 1
ATOM 926 C CA . MET A 1 113 ? 1.526 0.642 16.640 1.00 92.81 113 MET A CA 1
ATOM 927 C C . MET A 1 113 ? 0.313 1.460 17.093 1.00 92.81 113 MET A C 1
ATOM 929 O O . MET A 1 113 ? -0.273 1.140 18.122 1.00 92.81 113 MET A O 1
ATOM 933 N N . GLN A 1 114 ? -0.088 2.483 16.334 1.00 89.31 114 GLN A N 1
ATOM 934 C CA . GLN A 1 114 ? -1.259 3.308 16.652 1.00 89.31 114 GLN A CA 1
ATOM 935 C C . GLN A 1 114 ? -2.537 2.469 16.681 1.00 89.31 114 GLN A C 1
ATOM 937 O O . GLN A 1 114 ? -3.258 2.502 17.673 1.00 89.31 114 GLN A O 1
ATOM 942 N N . ILE A 1 115 ? -2.748 1.637 15.660 1.00 89.88 115 ILE A N 1
ATOM 943 C CA . ILE A 1 115 ? -3.889 0.717 15.581 1.00 89.88 115 ILE A CA 1
ATOM 944 C C . ILE A 1 115 ? -3.896 -0.276 16.747 1.00 89.88 115 ILE A C 1
ATOM 946 O O . ILE A 1 115 ? -4.954 -0.613 17.270 1.00 89.88 115 ILE A O 1
ATOM 950 N N . ALA A 1 116 ? -2.728 -0.770 17.167 1.00 86.31 116 ALA A N 1
ATOM 951 C CA . ALA A 1 116 ? -2.631 -1.685 18.302 1.00 86.31 116 ALA A CA 1
ATOM 952 C C . ALA A 1 116 ? -2.965 -1.012 19.644 1.00 86.31 116 ALA A C 1
ATOM 954 O O . ALA A 1 116 ? -3.387 -1.699 20.569 1.00 86.31 116 ALA A O 1
ATOM 955 N N . LEU A 1 117 ? -2.770 0.306 19.756 1.00 81.88 117 LEU A N 1
ATOM 956 C CA . LEU A 1 117 ? -3.093 1.093 20.949 1.00 81.88 117 LEU A CA 1
ATOM 957 C C . LEU A 1 117 ? -4.559 1.552 20.989 1.00 81.88 117 LEU A C 1
ATOM 959 O O . LEU A 1 117 ? -5.046 1.894 22.065 1.00 81.88 117 LEU A O 1
ATOM 963 N N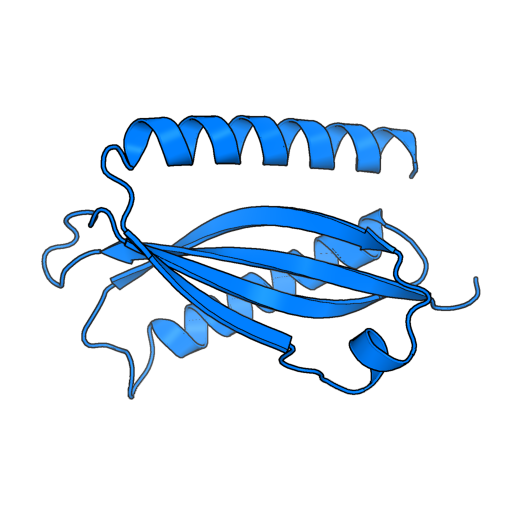 . THR A 1 118 ? -5.242 1.595 19.841 1.00 71.12 118 THR A N 1
ATOM 964 C CA . THR A 1 118 ? -6.643 2.037 19.714 1.00 71.12 118 THR A CA 1
ATOM 965 C C . THR A 1 118 ? -7.652 0.888 19.590 1.00 71.12 118 THR A C 1
ATOM 967 O O . THR A 1 118 ? -8.856 1.149 19.613 1.00 71.12 118 THR A O 1
ATOM 970 N N . ALA A 1 119 ? -7.181 -0.360 19.471 1.00 57.81 119 ALA A N 1
ATOM 971 C CA . ALA A 1 119 ? -7.987 -1.588 19.410 1.00 57.81 119 ALA A CA 1
ATOM 972 C C . ALA A 1 119 ? -8.341 -2.156 20.792 1.00 57.81 119 ALA A C 1
ATOM 974 O O . ALA A 1 119 ? -9.443 -2.744 20.894 1.00 57.81 119 ALA A O 1
#

Sequence (119 aa):
MATQWFLSELIFRIHDPSGKALNKFIKQLRLVSAETEKEAYQLALVRASQELDKLNNPPYKDMIWEFAGIGFIKNTDDQEEKTTEHLFDTIEEYPDAGAYMNQLRMRNEVIQMQIALTA

Radius of gyration: 14.91 Å; chains: 1; bounding box: 38×24×40 Å

pLDDT: mean 86.55, std 11.5, range [51.94, 96.38]

InterPro domains:
  IPR025630 Protein of unknown function DUF4288 [PF14119] (5-76)

Foldseek 3Di:
DDKFKKKWWWKKWWAAPVRHTALKMKIWIAIDIGPALLVRQVVVVVVNVVVQVVCCDPPNVRIHMDGLAIQDMDTDPDPVSVVDRTDDIDMDGDPDSPVVSVVRVVNRVVSVVVRVVRD

Secondary structure (DSSP, 8-state):
---EEEEEEEEEEEE-TTSPEEEEEEEEEEEEEESSHHHHHHHHHHHHHHHHHHHTSTTSTTSEEEEEEEEEEEE---HHHHT-SEEEEEEEE-S-HHHHHHHHHHHHHHHHHHHHHH-